Protein AF-A0A9E0KPW4-F1 (afdb_monomer_lite)

pLDDT: mean 87.6, std 9.28, range [58.88, 97.81]

Structure (mmCIF, N/CA/C/O backbone):
data_AF-A0A9E0KPW4-F1
#
_entry.id   AF-A0A9E0KPW4-F1
#
loop_
_atom_site.group_PDB
_atom_site.id
_atom_site.type_symbol
_atom_site.label_atom_id
_atom_site.label_alt_id
_atom_site.label_comp_id
_atom_site.label_asym_id
_atom_site.label_entity_id
_atom_site.label_seq_id
_atom_site.pdbx_PDB_ins_code
_atom_site.Cartn_x
_atom_site.Cartn_y
_atom_site.Cartn_z
_atom_site.occupancy
_atom_site.B_iso_or_equiv
_atom_site.auth_seq_id
_atom_site.auth_comp_id
_atom_site.auth_asym_id
_atom_site.auth_atom_id
_atom_site.pdbx_PDB_model_num
ATOM 1 N N . MET A 1 1 ? 25.012 -2.091 -36.928 1.00 67.25 1 MET A N 1
ATOM 2 C CA . MET A 1 1 ? 23.533 -2.197 -36.945 1.00 67.25 1 MET A CA 1
ATOM 3 C C . MET A 1 1 ? 23.028 -3.454 -36.229 1.00 67.25 1 MET A C 1
ATOM 5 O O . MET A 1 1 ? 22.157 -3.330 -35.383 1.00 67.25 1 MET A O 1
ATOM 9 N N . ASN A 1 2 ? 23.624 -4.631 -36.444 1.00 85.50 2 ASN A N 1
ATOM 10 C CA . ASN A 1 2 ? 23.152 -5.905 -35.860 1.00 85.50 2 ASN A CA 1
ATOM 11 C C . ASN A 1 2 ? 23.105 -5.943 -34.316 1.00 85.50 2 ASN A C 1
ATOM 13 O O . ASN A 1 2 ? 22.203 -6.543 -33.744 1.00 85.50 2 ASN A O 1
ATOM 17 N N . LYS A 1 3 ? 24.033 -5.258 -33.630 1.00 88.62 3 LYS A N 1
ATOM 18 C CA . LYS A 1 3 ? 24.034 -5.159 -32.156 1.00 88.62 3 LYS A CA 1
ATOM 19 C C . LYS A 1 3 ? 22.846 -4.360 -31.609 1.00 88.62 3 LYS A C 1
ATOM 21 O O . LYS A 1 3 ? 22.265 -4.758 -30.610 1.00 88.62 3 LYS A O 1
ATOM 26 N N . ALA A 1 4 ? 22.469 -3.272 -32.283 1.00 93.81 4 ALA A N 1
ATOM 27 C CA . ALA A 1 4 ? 21.321 -2.459 -31.887 1.00 93.81 4 ALA A CA 1
ATOM 28 C C . ALA A 1 4 ? 20.002 -3.225 -32.083 1.00 93.81 4 ALA A C 1
ATOM 30 O O . ALA A 1 4 ? 19.126 -3.168 -31.229 1.00 93.81 4 ALA A O 1
ATOM 31 N N . ILE A 1 5 ? 19.900 -4.007 -33.163 1.00 94.06 5 ILE A N 1
ATOM 32 C CA . ILE A 1 5 ? 18.739 -4.869 -33.429 1.00 94.06 5 ILE A CA 1
ATOM 33 C C . ILE A 1 5 ? 18.628 -5.974 -32.370 1.00 94.06 5 ILE A C 1
ATOM 35 O O . ILE A 1 5 ? 17.551 -6.192 -31.825 1.00 94.06 5 ILE A O 1
ATOM 39 N N . SER A 1 6 ? 19.743 -6.629 -32.034 1.00 93.38 6 SER A N 1
ATOM 40 C CA . SER A 1 6 ? 19.784 -7.648 -30.976 1.00 93.38 6 SER A CA 1
ATOM 41 C C . SER A 1 6 ? 19.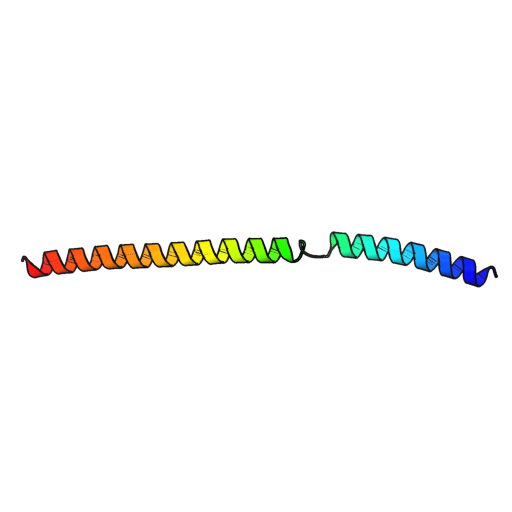393 -7.077 -29.605 1.00 93.38 6 SER A C 1
ATOM 43 O O . SER A 1 6 ? 18.580 -7.665 -28.894 1.00 93.38 6 SER A O 1
ATOM 45 N N . PHE A 1 7 ? 19.882 -5.879 -29.268 1.00 95.75 7 PHE A N 1
ATOM 46 C CA . PHE A 1 7 ? 19.485 -5.178 -28.046 1.00 95.75 7 PHE A CA 1
AT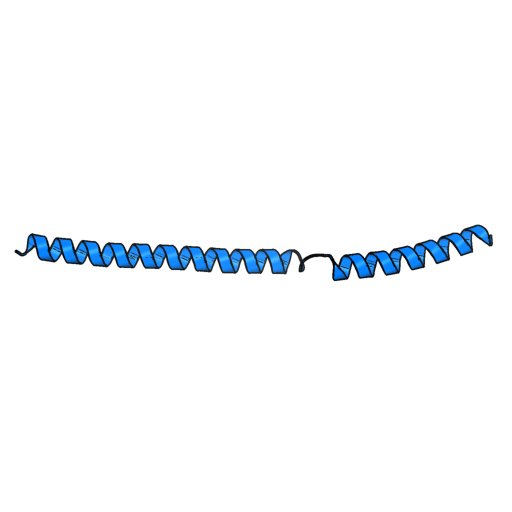OM 47 C C . PHE A 1 7 ? 17.985 -4.862 -28.022 1.00 95.75 7 PHE A C 1
ATOM 49 O O . PHE A 1 7 ? 17.320 -5.111 -27.021 1.00 95.75 7 PHE A O 1
ATOM 56 N N . MET A 1 8 ? 17.438 -4.359 -29.130 1.00 96.94 8 MET A N 1
ATOM 57 C CA . MET A 1 8 ? 16.020 -4.015 -29.234 1.00 96.94 8 MET A CA 1
ATOM 58 C C . MET A 1 8 ? 15.121 -5.251 -29.106 1.00 96.94 8 MET A C 1
ATOM 60 O O . MET A 1 8 ? 14.111 -5.198 -28.410 1.00 96.94 8 MET A O 1
ATOM 64 N N . ALA A 1 9 ? 15.517 -6.383 -29.694 1.00 95.81 9 ALA A N 1
ATOM 65 C CA . ALA A 1 9 ? 14.821 -7.656 -29.509 1.00 95.81 9 ALA A CA 1
ATOM 66 C C . ALA A 1 9 ? 14.828 -8.100 -28.035 1.00 95.81 9 ALA A C 1
ATOM 68 O O . ALA A 1 9 ? 13.789 -8.483 -27.497 1.00 95.81 9 ALA A O 1
ATOM 69 N N . GLY A 1 10 ? 15.973 -7.978 -27.355 1.00 96.38 10 GLY A N 1
ATOM 70 C CA . GLY A 1 10 ? 16.079 -8.248 -25.920 1.00 96.38 10 GLY A CA 1
ATOM 71 C C . GLY A 1 10 ? 15.204 -7.323 -25.068 1.00 96.38 10 GLY A C 1
ATOM 72 O O . GLY A 1 10 ? 14.518 -7.793 -24.164 1.00 96.38 10 GLY A O 1
ATOM 73 N N . ALA A 1 11 ? 15.171 -6.027 -25.385 1.00 97.44 11 ALA A N 1
ATOM 74 C CA . ALA A 1 11 ? 14.352 -5.041 -24.682 1.00 97.44 11 ALA A CA 1
ATOM 75 C C . ALA A 1 11 ? 12.850 -5.328 -24.823 1.00 97.44 11 ALA A C 1
ATOM 77 O O . ALA A 1 11 ? 12.123 -5.260 -23.835 1.00 97.44 11 ALA A O 1
ATOM 78 N N . VAL A 1 12 ? 12.390 -5.708 -26.020 1.00 97.81 12 VAL A N 1
ATOM 79 C CA . VAL A 1 12 ? 10.988 -6.090 -26.257 1.00 97.81 12 VAL A CA 1
ATOM 80 C C . VAL A 1 12 ? 10.625 -7.351 -25.472 1.00 97.81 12 VAL A C 1
ATOM 82 O O . VAL A 1 12 ? 9.604 -7.365 -24.788 1.00 97.81 12 VAL A O 1
ATOM 85 N N . CYS A 1 13 ? 11.474 -8.384 -25.497 1.00 97.31 13 CYS A N 1
ATOM 86 C CA . CYS A 1 13 ? 11.258 -9.591 -24.693 1.00 97.31 13 CYS A CA 1
ATOM 87 C C . CYS A 1 13 ? 11.211 -9.282 -23.190 1.00 97.31 13 CYS A C 1
ATOM 89 O O . CYS A 1 13 ? 10.317 -9.756 -22.491 1.00 97.31 13 CYS A O 1
ATOM 91 N N . GLY A 1 14 ? 12.137 -8.458 -22.696 1.00 96.81 14 GLY A N 1
ATOM 92 C CA . GLY A 1 14 ? 12.162 -8.038 -21.296 1.00 96.81 14 GLY A CA 1
ATOM 93 C C . GLY A 1 14 ? 10.916 -7.248 -20.897 1.00 96.81 14 GLY A C 1
ATOM 94 O O . GLY A 1 14 ? 10.331 -7.520 -19.851 1.00 96.81 14 GLY A O 1
ATOM 95 N N . ALA A 1 15 ? 10.466 -6.322 -21.746 1.00 97.31 15 ALA A N 1
ATOM 96 C CA . ALA A 1 15 ? 9.255 -5.540 -21.511 1.00 97.31 15 ALA A CA 1
ATOM 97 C C . ALA A 1 15 ? 8.001 -6.423 -21.456 1.00 97.31 15 ALA A C 1
ATOM 99 O O . ALA A 1 15 ? 7.166 -6.234 -20.575 1.00 97.31 15 ALA A O 1
ATOM 100 N N . LEU A 1 16 ? 7.887 -7.417 -22.343 1.00 97.50 16 LEU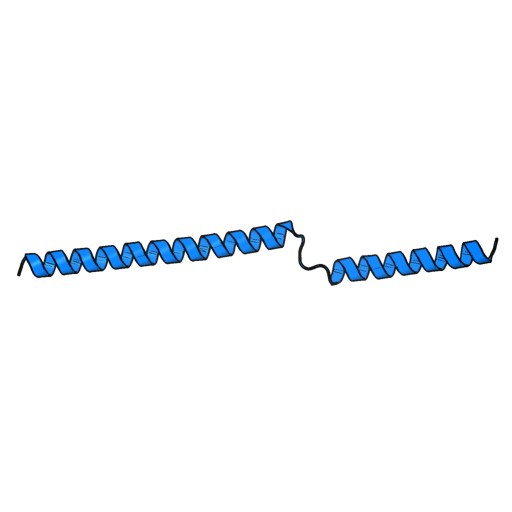 A N 1
ATOM 101 C CA . LEU A 1 16 ? 6.764 -8.358 -22.344 1.00 97.50 16 LEU A CA 1
ATOM 102 C C . LEU A 1 16 ? 6.720 -9.192 -21.061 1.00 97.50 16 LEU A C 1
ATOM 104 O O . LEU A 1 16 ? 5.682 -9.256 -20.405 1.00 97.50 16 LEU A O 1
ATOM 108 N N . ILE A 1 17 ? 7.849 -9.789 -20.669 1.00 97.06 17 ILE A N 1
ATOM 109 C CA . 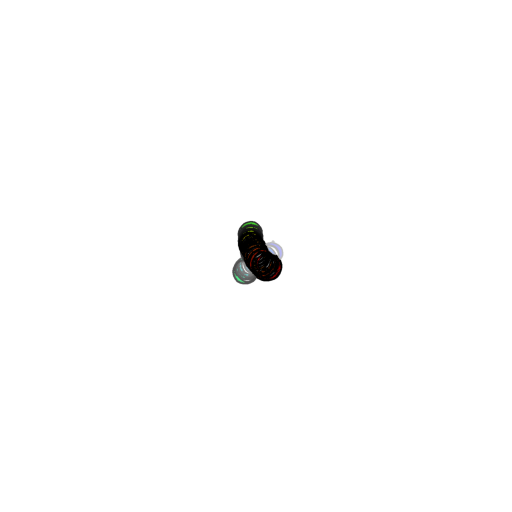ILE A 1 17 ? 7.933 -10.591 -19.439 1.00 97.06 17 ILE A CA 1
ATOM 110 C C . ILE A 1 17 ? 7.660 -9.714 -18.211 1.00 97.06 17 ILE A C 1
ATOM 112 O O . ILE A 1 17 ? 6.910 -10.112 -17.318 1.00 97.06 17 ILE A O 1
ATOM 116 N N . GLY A 1 18 ? 8.221 -8.503 -18.178 1.00 94.12 18 GLY A N 1
ATOM 117 C CA . GLY A 1 18 ? 8.000 -7.537 -17.105 1.00 94.12 18 GLY A CA 1
ATOM 118 C C . GLY A 1 18 ? 6.536 -7.115 -16.985 1.00 94.12 18 GLY A C 1
ATOM 119 O O . GLY A 1 18 ? 6.003 -7.099 -15.880 1.00 94.12 18 GLY A O 1
ATOM 120 N N . ALA A 1 19 ? 5.863 -6.852 -18.107 1.00 92.88 19 ALA A N 1
ATOM 121 C CA . ALA A 1 19 ? 4.448 -6.494 -18.129 1.00 92.88 19 ALA A CA 1
ATOM 122 C C . ALA A 1 19 ? 3.557 -7.638 -17.628 1.00 92.88 19 ALA A C 1
ATOM 124 O O . ALA A 1 19 ? 2.689 -7.406 -16.793 1.00 92.88 19 ALA A O 1
ATOM 125 N N . VAL A 1 20 ? 3.798 -8.875 -18.078 1.00 92.44 20 VAL A N 1
ATOM 126 C CA . VAL A 1 20 ? 3.060 -10.057 -17.598 1.00 92.44 20 VAL A CA 1
ATOM 127 C C . VAL A 1 20 ? 3.280 -10.262 -16.102 1.00 92.44 20 VAL A C 1
ATOM 129 O O . VAL A 1 20 ? 2.325 -10.485 -15.365 1.00 92.44 20 VAL A O 1
ATOM 132 N N . THR A 1 21 ? 4.524 -10.136 -15.636 1.00 91.56 21 THR A N 1
ATOM 133 C CA . THR A 1 21 ? 4.852 -10.272 -14.210 1.00 91.56 21 THR A CA 1
ATOM 134 C C . THR A 1 21 ? 4.164 -9.191 -13.387 1.00 91.56 21 THR A C 1
ATOM 136 O O . THR A 1 21 ? 3.559 -9.501 -12.368 1.00 91.56 21 THR A O 1
ATOM 139 N N . ALA A 1 22 ? 4.196 -7.936 -13.842 1.00 88.44 22 ALA A N 1
ATOM 140 C CA . ALA A 1 22 ? 3.473 -6.852 -13.195 1.00 88.44 22 ALA A CA 1
ATOM 141 C C . ALA A 1 22 ? 1.975 -7.157 -13.153 1.00 88.44 22 ALA A C 1
ATOM 143 O O . ALA A 1 22 ? 1.383 -7.051 -12.093 1.00 88.44 22 ALA A O 1
ATOM 144 N N . LEU A 1 23 ? 1.360 -7.612 -14.243 1.00 84.12 23 LEU A N 1
ATOM 145 C CA . LEU A 1 23 ? -0.073 -7.905 -14.255 1.00 84.12 23 LEU A CA 1
ATOM 146 C C . LEU A 1 23 ? -0.464 -9.039 -13.293 1.00 84.12 23 LEU A C 1
ATOM 148 O O . LEU A 1 23 ? -1.512 -8.970 -12.663 1.00 84.12 23 LEU A O 1
ATOM 152 N N . LEU A 1 24 ? 0.375 -10.074 -13.186 1.00 84.00 24 LEU A N 1
ATOM 153 C CA . LEU A 1 24 ? 0.120 -11.234 -12.328 1.00 84.00 24 LEU A CA 1
ATOM 154 C C . LEU A 1 24 ? 0.405 -10.967 -10.849 1.00 84.00 24 LEU A C 1
ATOM 156 O O . LEU A 1 24 ? -0.225 -11.576 -9.988 1.00 84.00 24 LEU A O 1
ATOM 160 N N . LEU A 1 25 ? 1.384 -10.110 -10.559 1.00 80.31 25 LEU A N 1
ATOM 161 C CA . LEU A 1 25 ? 1.864 -9.862 -9.201 1.00 80.31 25 LEU A CA 1
ATOM 162 C C . LEU A 1 25 ? 1.353 -8.545 -8.611 1.00 80.31 25 LEU A C 1
ATOM 164 O O . LEU A 1 25 ? 1.442 -8.353 -7.399 1.00 80.31 25 LEU A O 1
ATOM 168 N N . THR A 1 26 ? 0.828 -7.639 -9.441 1.00 78.31 26 THR A N 1
ATOM 169 C CA . THR A 1 26 ? 0.154 -6.431 -8.960 1.00 78.31 26 THR A CA 1
ATOM 170 C C . THR A 1 26 ? -1.081 -6.891 -8.194 1.00 78.31 26 THR A C 1
ATOM 172 O O . THR A 1 26 ? -1.930 -7.575 -8.772 1.00 78.31 26 THR A O 1
ATOM 175 N N . PRO A 1 27 ? -1.195 -6.564 -6.893 1.00 65.50 27 PRO A N 1
ATOM 176 C CA . PRO A 1 27 ? -2.439 -6.803 -6.178 1.00 65.50 27 PRO A CA 1
ATOM 177 C C . PRO A 1 27 ? -3.556 -6.049 -6.913 1.00 65.50 27 PRO A C 1
ATOM 179 O O . PRO A 1 27 ? -3.255 -5.104 -7.638 1.00 65.50 27 PRO A O 1
ATOM 182 N N . ALA A 1 28 ? -4.808 -6.507 -6.784 1.00 64.88 28 ALA A N 1
ATOM 183 C CA . ALA A 1 28 ? -5.974 -5.991 -7.516 1.00 64.88 28 ALA A CA 1
ATOM 184 C C . ALA A 1 28 ? -5.934 -4.469 -7.746 1.00 64.88 28 ALA A C 1
ATOM 186 O O . ALA A 1 28 ? -5.363 -3.739 -6.931 1.00 64.88 28 ALA A O 1
ATOM 187 N N . SER A 1 29 ? -6.533 -3.996 -8.850 1.00 68.00 29 SER A N 1
ATOM 188 C CA . SER A 1 29 ? -6.470 -2.583 -9.241 1.00 68.00 29 SER A CA 1
ATOM 189 C C . SER A 1 29 ? -6.696 -1.682 -8.021 1.00 68.00 29 SER A C 1
ATOM 191 O O . SER A 1 29 ? -7.529 -1.989 -7.169 1.00 68.00 29 SER A O 1
ATOM 193 N N . GLY A 1 30 ? -5.908 -0.612 -7.869 1.00 66.00 30 GLY A N 1
ATOM 194 C CA . GLY A 1 30 ? -5.927 0.186 -6.634 1.00 66.00 30 GLY A CA 1
ATOM 195 C C . GLY A 1 30 ? -7.335 0.641 -6.221 1.00 66.00 30 GLY A C 1
ATOM 1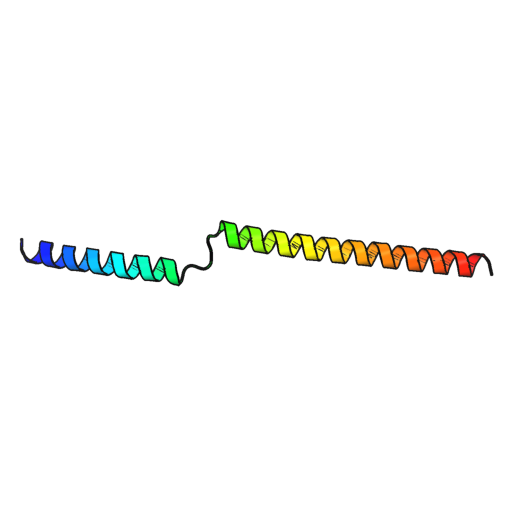96 O O . GLY A 1 30 ? -7.610 0.759 -5.030 1.00 66.00 30 GLY A O 1
ATOM 197 N N . SER A 1 31 ? -8.238 0.810 -7.193 1.00 71.81 31 SER A N 1
ATOM 198 C CA . SER A 1 31 ? -9.667 1.054 -6.989 1.00 71.81 31 SER A CA 1
ATOM 199 C C . SER A 1 31 ? -10.411 -0.112 -6.338 1.00 71.81 31 SER A C 1
ATOM 201 O O . SER A 1 31 ? -11.160 0.125 -5.398 1.00 71.81 31 SER A O 1
ATOM 203 N N . ASP A 1 32 ? -10.189 -1.354 -6.771 1.00 76.44 32 ASP A N 1
ATOM 204 C CA . ASP A 1 32 ? -10.879 -2.534 -6.227 1.00 76.44 32 ASP A CA 1
ATOM 205 C C . ASP A 1 32 ? -10.441 -2.818 -4.785 1.00 76.44 32 ASP A C 1
ATOM 207 O O . ASP A 1 32 ? -11.254 -3.192 -3.936 1.00 76.44 32 ASP A O 1
ATOM 211 N N . LEU A 1 33 ? -9.151 -2.612 -4.485 1.00 75.06 33 LEU A N 1
ATOM 212 C CA . LEU A 1 33 ? -8.625 -2.711 -3.120 1.00 75.06 33 LEU A CA 1
ATOM 213 C C . LEU A 1 33 ? -9.230 -1.645 -2.210 1.00 75.06 33 LEU A C 1
ATOM 215 O O . LEU A 1 33 ? -9.621 -1.958 -1.085 1.00 75.06 33 LEU A O 1
ATOM 219 N N . LEU A 1 34 ? -9.308 -0.404 -2.694 1.00 79.94 34 LEU A N 1
ATOM 220 C CA . LEU A 1 34 ? -9.886 0.703 -1.941 1.00 79.94 34 LEU A CA 1
ATOM 221 C C . LEU A 1 34 ? -11.379 0.468 -1.689 1.00 79.94 34 LEU A C 1
ATOM 223 O O . LEU A 1 34 ? -11.818 0.563 -0.547 1.00 79.94 34 LEU A O 1
ATOM 227 N N . GLN A 1 35 ? -12.123 0.060 -2.719 1.00 86.31 35 GLN A N 1
ATOM 228 C CA . GLN A 1 35 ? -13.542 -0.272 -2.619 1.00 86.31 35 GLN A CA 1
ATOM 229 C C . GLN A 1 35 ? -13.786 -1.414 -1.625 1.00 86.31 35 GLN A C 1
ATOM 231 O O . GLN A 1 35 ? -14.619 -1.292 -0.731 1.00 86.31 35 GLN A O 1
ATOM 236 N N . SER A 1 36 ? -13.009 -2.496 -1.716 1.00 84.50 36 SER A N 1
ATOM 237 C CA . SER A 1 36 ? -13.128 -3.636 -0.797 1.00 84.50 36 SER A CA 1
ATOM 238 C C . SER A 1 36 ? -12.796 -3.261 0.653 1.00 84.50 36 SER A C 1
ATOM 240 O O . SER A 1 36 ? -13.353 -3.831 1.595 1.00 84.50 36 SER A O 1
ATOM 242 N N . ALA A 1 37 ? -11.857 -2.333 0.860 1.00 86.38 37 ALA A N 1
ATOM 243 C CA . ALA A 1 37 ? -11.514 -1.827 2.185 1.00 86.38 37 ALA A CA 1
ATOM 244 C C . ALA A 1 37 ? -12.624 -0.931 2.753 1.00 86.38 37 ALA A C 1
ATOM 246 O O . ALA A 1 37 ? -12.976 -1.073 3.924 1.00 86.38 37 ALA A O 1
ATOM 247 N N . GLU A 1 38 ? -13.196 -0.056 1.925 1.00 89.12 38 GLU A N 1
ATOM 248 C CA . GLU A 1 38 ? -14.297 0.833 2.298 1.00 89.12 38 GLU A CA 1
ATOM 249 C C . GLU A 1 38 ? -15.567 0.046 2.645 1.00 89.12 38 GLU A C 1
ATOM 251 O O . GLU A 1 38 ? -16.160 0.273 3.700 1.00 89.12 38 GLU A O 1
ATOM 256 N N . GLU A 1 39 ? -15.919 -0.966 1.846 1.00 94.00 39 GLU A N 1
ATOM 257 C CA . GLU A 1 39 ? -17.041 -1.866 2.140 1.00 94.00 39 GLU A CA 1
ATOM 258 C C . GLU A 1 39 ? -16.867 -2.572 3.489 1.00 94.00 39 GLU A C 1
ATOM 260 O O . GLU A 1 39 ? -17.783 -2.576 4.313 1.00 94.00 39 GLU A O 1
ATOM 265 N N . ARG A 1 40 ? -15.679 -3.129 3.764 1.00 90.12 40 ARG A N 1
ATOM 266 C CA . ARG A 1 40 ? -15.384 -3.791 5.049 1.00 90.12 40 ARG A CA 1
ATOM 267 C C . ARG A 1 40 ? -15.424 -2.824 6.230 1.00 90.12 40 ARG A C 1
ATOM 269 O O . ARG A 1 40 ? -15.866 -3.202 7.319 1.00 90.12 40 ARG A O 1
ATOM 276 N N . TRP A 1 41 ? -14.956 -1.597 6.028 1.00 93.12 41 TRP A N 1
ATOM 277 C CA . TRP A 1 41 ? -14.977 -0.557 7.050 1.00 93.12 41 TRP A CA 1
ATOM 278 C C . TRP A 1 41 ? -16.408 -0.161 7.416 1.00 93.12 41 TRP A C 1
ATOM 280 O O . TRP A 1 41 ? -16.761 -0.157 8.597 1.00 93.12 41 TRP A O 1
ATOM 290 N N . GLU A 1 42 ? -17.255 0.101 6.420 1.00 95.31 42 GLU A N 1
ATOM 291 C CA . GLU A 1 42 ? -18.658 0.453 6.652 1.00 95.31 42 GLU A CA 1
ATOM 292 C C . GLU A 1 42 ? -19.440 -0.690 7.304 1.00 95.31 42 GLU A C 1
ATOM 294 O O . GLU A 1 42 ? -20.220 -0.445 8.227 1.00 95.31 42 GLU A O 1
ATOM 299 N N . LEU A 1 43 ? -19.183 -1.942 6.913 1.00 95.56 43 LEU A N 1
ATOM 300 C CA . LEU A 1 43 ? -19.778 -3.116 7.561 1.00 95.56 43 LEU A CA 1
ATOM 301 C C . LEU A 1 43 ? -19.442 -3.154 9.057 1.00 95.56 43 LEU A C 1
ATOM 303 O O . LEU A 1 43 ? -20.338 -3.220 9.895 1.00 95.56 43 LEU A O 1
ATOM 307 N N . THR A 1 44 ? -18.160 -3.001 9.394 1.00 93.19 44 THR A N 1
ATOM 308 C CA . THR A 1 44 ? -17.686 -3.007 10.788 1.00 93.19 44 THR A CA 1
ATOM 309 C C . THR A 1 44 ? -18.276 -1.849 11.595 1.00 93.19 44 THR A C 1
ATOM 311 O O . THR A 1 44 ? -18.682 -2.019 12.747 1.00 93.19 44 THR A O 1
ATOM 314 N N . LYS A 1 45 ? -18.358 -0.657 10.995 1.00 94.94 45 LYS A N 1
ATOM 315 C CA . LYS A 1 45 ? -18.922 0.537 11.634 1.00 94.94 45 LYS A CA 1
ATOM 316 C C . LYS A 1 45 ? -20.413 0.375 11.925 1.00 94.94 45 LYS A C 1
ATOM 318 O O . LYS A 1 45 ? -20.872 0.769 12.998 1.00 94.94 45 LYS A O 1
ATOM 323 N N . ASN A 1 46 ? -21.162 -0.200 10.988 1.00 95.81 46 ASN A N 1
ATOM 324 C CA . ASN A 1 46 ? -22.589 -0.454 11.162 1.00 95.81 46 ASN A CA 1
ATOM 325 C C . ASN A 1 46 ? -22.843 -1.523 12.227 1.00 95.81 46 ASN A C 1
ATOM 327 O O . ASN A 1 46 ? -23.679 -1.304 13.101 1.00 95.81 46 ASN A O 1
ATOM 331 N N . GLU A 1 47 ? -22.070 -2.609 12.226 1.00 93.75 47 GLU A N 1
ATOM 332 C CA . GLU A 1 47 ? -22.123 -3.643 13.267 1.00 93.75 47 GLU A CA 1
ATOM 333 C C . GLU A 1 47 ? -21.897 -3.035 14.663 1.00 93.75 47 GLU A C 1
ATOM 335 O O . GLU A 1 47 ? -22.686 -3.244 15.586 1.00 93.75 47 GLU A O 1
ATOM 340 N N . ALA A 1 48 ? -20.863 -2.197 14.806 1.00 92.81 48 ALA A N 1
ATOM 341 C CA . ALA A 1 48 ? -20.539 -1.535 16.068 1.00 92.81 48 ALA A CA 1
ATOM 342 C C . ALA A 1 48 ? -21.650 -0.585 16.540 1.00 92.81 48 ALA A C 1
ATOM 344 O O . ALA A 1 48 ? -21.972 -0.546 17.730 1.00 92.81 48 ALA A O 1
ATOM 345 N N . ARG A 1 49 ? -22.257 0.178 15.622 1.00 93.25 49 ARG A N 1
ATOM 346 C CA . ARG A 1 49 ? -23.397 1.048 15.942 1.00 93.25 49 ARG A CA 1
ATOM 347 C C . ARG A 1 49 ? -24.602 0.250 16.419 1.00 93.25 49 ARG A C 1
ATOM 349 O O . ARG A 1 49 ? -25.164 0.596 17.455 1.00 93.25 49 ARG A O 1
ATOM 356 N N . ASN A 1 50 ? -24.957 -0.814 15.706 1.00 94.69 50 ASN A N 1
ATOM 357 C CA . ASN A 1 50 ? -26.089 -1.664 16.062 1.00 94.69 50 ASN A CA 1
ATOM 358 C C . ASN A 1 50 ? -25.886 -2.289 17.446 1.00 94.69 50 ASN A C 1
ATOM 360 O O . ASN A 1 50 ? -26.777 -2.211 18.287 1.00 94.69 50 ASN A O 1
ATOM 364 N N . ALA A 1 51 ? -24.683 -2.798 17.726 1.00 93.19 51 ALA A N 1
ATOM 365 C CA . ALA A 1 51 ? -24.344 -3.337 19.038 1.00 93.19 51 ALA A CA 1
ATOM 366 C C . ALA A 1 51 ? -24.470 -2.280 20.151 1.00 93.19 51 ALA A C 1
ATOM 368 O O . ALA A 1 51 ? -24.967 -2.577 21.236 1.00 93.19 51 ALA A O 1
ATOM 369 N N . MET A 1 52 ? -24.061 -1.030 19.906 1.00 91.38 52 MET A N 1
ATOM 370 C CA . MET A 1 52 ? -24.249 0.050 20.884 1.00 91.38 52 MET A CA 1
ATOM 371 C C . MET A 1 52 ? -25.724 0.400 21.104 1.00 91.38 52 MET A C 1
ATOM 373 O O . MET A 1 52 ? -26.136 0.616 22.245 1.00 91.38 52 MET A O 1
ATOM 377 N N . GLU A 1 53 ? -26.517 0.468 20.035 1.00 92.94 53 GLU A N 1
ATOM 378 C CA . GLU A 1 53 ? -27.952 0.755 20.114 1.00 92.94 53 GLU A CA 1
ATOM 379 C C . GLU A 1 53 ? -28.700 -0.348 20.880 1.00 92.94 53 GLU A C 1
ATOM 381 O O . GLU A 1 53 ? -29.501 -0.044 21.768 1.00 92.94 53 GLU A O 1
ATOM 386 N N . GLU A 1 54 ? -28.367 -1.614 20.629 1.00 92.19 54 GLU A N 1
ATOM 387 C CA . GLU A 1 54 ? -28.924 -2.770 21.335 1.00 92.19 54 GLU A CA 1
ATOM 388 C C . GLU A 1 54 ? -28.577 -2.745 22.831 1.00 92.19 54 GLU A C 1
ATOM 390 O O . GLU A 1 54 ? -29.466 -2.818 23.683 1.00 92.19 54 GLU A O 1
ATOM 395 N N . ARG A 1 55 ? -27.302 -2.514 23.176 1.00 88.69 55 ARG A N 1
ATOM 396 C CA . ARG A 1 55 ? -26.864 -2.371 24.577 1.00 88.69 55 ARG A CA 1
ATOM 397 C C . ARG A 1 55 ? -27.558 -1.226 25.297 1.00 88.69 55 ARG A C 1
ATOM 399 O O . ARG A 1 55 ? -27.897 -1.342 26.476 1.00 88.69 55 ARG A O 1
ATOM 406 N N . ARG A 1 56 ? -27.776 -0.109 24.605 1.00 87.88 56 ARG A N 1
ATOM 407 C CA . ARG A 1 56 ? -28.502 1.029 25.167 1.00 87.88 56 ARG A CA 1
ATOM 408 C C . ARG A 1 56 ? -29.960 0.664 25.451 1.00 87.88 56 ARG A C 1
ATOM 410 O O . ARG A 1 56 ? -30.460 1.007 26.521 1.00 87.88 56 ARG A O 1
ATOM 417 N N . ALA A 1 57 ? -30.624 -0.038 24.536 1.00 88.81 57 ALA A N 1
ATOM 418 C CA . ALA A 1 57 ? -31.998 -0.491 24.731 1.00 88.81 57 ALA A CA 1
ATOM 419 C C . ALA A 1 57 ? -32.122 -1.457 25.926 1.00 88.81 57 ALA A C 1
ATOM 421 O O . ALA A 1 57 ? -33.034 -1.299 26.742 1.00 88.81 57 ALA A O 1
ATOM 422 N N . GLU A 1 58 ? -31.174 -2.388 26.084 1.00 88.75 58 GLU A N 1
ATOM 423 C CA . GLU A 1 58 ? -31.103 -3.286 27.248 1.00 88.75 58 GLU A CA 1
ATOM 424 C C . GLU A 1 58 ? -30.972 -2.511 28.567 1.00 88.75 58 GLU A C 1
ATOM 426 O O . GLU A 1 58 ? -31.728 -2.754 29.511 1.00 88.75 58 GLU A O 1
ATOM 431 N N . LEU A 1 59 ? -30.041 -1.553 28.638 1.00 88.75 59 LEU A N 1
ATOM 432 C CA . LEU A 1 59 ? -29.797 -0.748 29.841 1.00 88.75 59 LEU A CA 1
ATOM 433 C C . LEU A 1 59 ? -30.997 0.136 30.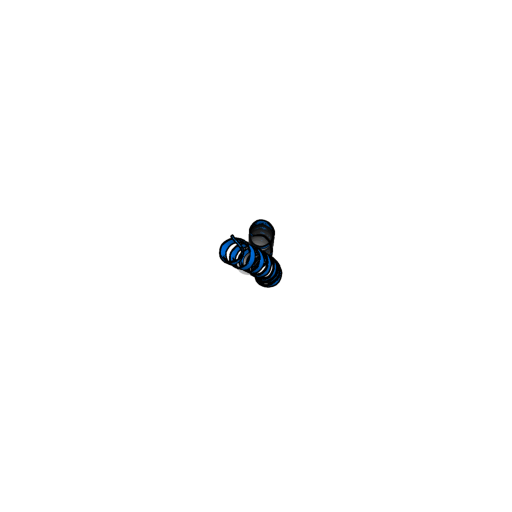203 1.00 88.75 59 LEU A C 1
ATOM 435 O O . LEU A 1 59 ? -31.352 0.245 31.377 1.00 88.75 59 LEU A O 1
ATOM 439 N N . GLU A 1 60 ? -31.662 0.737 29.213 1.00 88.75 60 GLU A N 1
ATOM 440 C CA . GLU A 1 60 ? -32.898 1.490 29.446 1.00 88.75 60 GLU A CA 1
ATOM 441 C C . GLU A 1 60 ? -34.028 0.588 29.965 1.00 88.75 60 GLU A C 1
ATOM 443 O O . GLU A 1 60 ? -34.807 1.010 30.823 1.00 88.75 60 GLU A O 1
ATOM 448 N N . GLY A 1 61 ? -34.118 -0.651 29.474 1.00 87.62 61 GLY A N 1
ATOM 449 C CA . GLY A 1 61 ? -35.049 -1.658 29.983 1.00 87.62 61 GLY A CA 1
ATOM 450 C C . GLY A 1 61 ? -34.789 -1.981 31.454 1.00 87.62 61 GLY A C 1
ATOM 451 O O . GLY A 1 61 ? -35.694 -1.854 32.279 1.00 87.62 61 GLY A O 1
ATOM 452 N N . GLN A 1 62 ? -33.539 -2.298 31.798 1.00 87.31 62 GLN A N 1
ATOM 453 C CA . GLN A 1 62 ? -33.132 -2.596 33.175 1.00 87.31 62 GLN A CA 1
ATOM 454 C C . GLN A 1 62 ? -33.377 -1.415 34.120 1.00 87.31 62 GLN A C 1
ATOM 456 O O . GLN A 1 62 ? -33.896 -1.607 35.218 1.00 87.31 62 GLN A O 1
ATOM 461 N N . TYR A 1 63 ? -33.079 -0.185 33.690 1.00 87.50 63 TYR A N 1
ATOM 462 C CA . TYR A 1 63 ? -33.346 1.014 34.485 1.00 87.50 63 TYR A CA 1
ATOM 463 C C . TYR A 1 63 ? -34.846 1.206 34.754 1.00 87.50 63 TYR A C 1
ATOM 465 O O . TYR A 1 63 ? -35.240 1.519 35.877 1.00 87.50 63 TYR A O 1
ATOM 473 N N . ARG A 1 64 ? -35.706 0.991 33.747 1.00 85.94 64 ARG A N 1
ATOM 474 C CA . ARG A 1 64 ? -37.169 1.060 33.921 1.00 85.94 64 ARG A CA 1
ATOM 475 C C . ARG A 1 64 ? -37.675 -0.016 34.882 1.00 85.94 64 ARG A C 1
ATOM 477 O O . ARG A 1 64 ? -38.509 0.299 35.726 1.00 85.94 64 ARG A O 1
ATOM 484 N N . SER A 1 65 ? -37.159 -1.241 34.788 1.00 84.06 65 SER A N 1
ATOM 485 C CA . SER A 1 65 ? -37.496 -2.330 35.713 1.00 84.06 65 SER A CA 1
ATOM 486 C C . SER A 1 65 ? -37.053 -2.032 37.145 1.00 84.06 65 SER A C 1
ATOM 488 O O . SER A 1 65 ? -37.841 -2.216 38.065 1.00 84.06 65 SER A O 1
ATOM 490 N N . ALA A 1 66 ? -35.837 -1.515 37.335 1.00 82.75 66 ALA A N 1
ATOM 491 C CA . ALA A 1 66 ? -35.314 -1.160 38.653 1.00 82.75 66 ALA A CA 1
ATOM 492 C C . ALA A 1 66 ? -36.040 0.039 39.282 1.00 82.75 66 ALA A C 1
ATOM 494 O O . ALA A 1 66 ? -36.167 0.106 40.496 1.00 82.75 66 ALA A O 1
ATOM 495 N N . ARG A 1 67 ? -36.524 0.987 38.470 1.00 80.25 67 ARG A N 1
ATOM 496 C CA . ARG A 1 67 ? -37.255 2.170 38.951 1.00 80.25 67 ARG A CA 1
ATOM 497 C C . ARG A 1 67 ? -38.710 1.884 39.339 1.00 80.25 67 ARG A C 1
ATOM 499 O O . ARG A 1 67 ? -39.271 2.635 40.129 1.00 80.25 67 ARG A O 1
ATOM 506 N N . ASN A 1 68 ? -39.330 0.867 38.744 1.00 73.50 68 ASN A N 1
ATOM 507 C CA . ASN A 1 68 ? -40.735 0.516 38.977 1.00 73.50 68 ASN A CA 1
ATOM 508 C C . ASN A 1 68 ? -40.922 -0.600 40.030 1.00 73.50 68 ASN A C 1
ATOM 510 O O . ASN A 1 68 ? -42.059 -1.020 40.248 1.00 73.50 68 ASN A O 1
ATOM 514 N N . SER A 1 69 ? -39.832 -1.093 40.630 1.00 58.88 69 SER A N 1
ATOM 515 C CA . SER A 1 69 ? -39.825 -2.042 41.752 1.00 58.88 69 SER A CA 1
ATOM 516 C C . SER A 1 69 ? -39.581 -1.329 43.075 1.00 58.88 69 SER A C 1
ATOM 518 O O . SER A 1 69 ? -39.947 -1.949 44.098 1.00 58.88 69 SER A O 1
#

Foldseek 3Di:
DVVVVVVVVVVVVVVVVVVVCCVVVVPPDPVVVVVVVVVVVVVVVVVVVVVVVVVVVVVVVVVVVVVVD

Sequence (69 aa):
MNKAISFMAGAVCGALIGAVTALLLTPASGSDLLQSAEERWELTKNEARNAMEERRAELEGQYRSARNS

Radius of gyration: 29.7 Å; chains: 1; bounding box: 65×13×79 Å

Secondary structure (DSSP, 8-state):
-HHHHHHHHHHHHHHHHHHHHHHHHS-S-HHHHHHHHHHHHHHHHHHHHHHHHHHHHHHHHHHHHHH--